Protein AF-A0A972IMA6-F1 (afdb_monomer_lite)

Sequence (79 aa):
MLIIARTMYILGGFLILGSLAVHIYARIWLRPRNDAELDEVYYEFEDEDPGYARYSRWLKATTAAGALGLLLMFMAVAI

Structure (mmCIF, N/CA/C/O backbone):
data_AF-A0A972IMA6-F1
#
_entry.id   AF-A0A972IMA6-F1
#
loop_
_atom_site.group_PDB
_atom_site.id
_atom_site.type_symbol
_atom_site.label_atom_id
_atom_site.label_alt_id
_atom_site.label_comp_id
_atom_site.label_asym_id
_atom_site.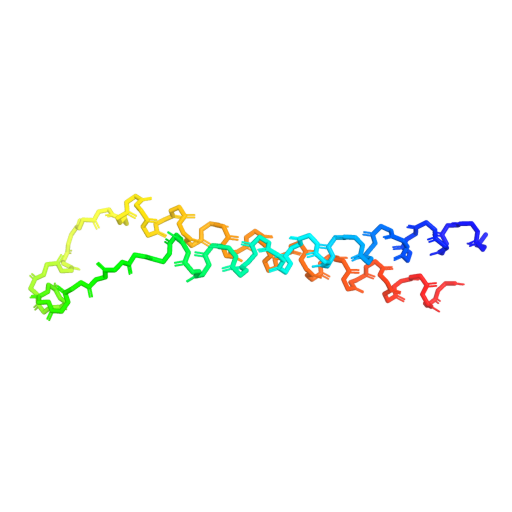label_entity_id
_atom_site.label_seq_id
_atom_site.pdbx_PDB_ins_code
_atom_site.Cartn_x
_atom_site.Cartn_y
_atom_site.Cartn_z
_atom_site.occupancy
_atom_site.B_iso_or_equiv
_atom_site.auth_seq_id
_atom_site.auth_comp_id
_atom_site.auth_asym_id
_atom_site.auth_atom_id
_atom_site.pdbx_PDB_model_num
ATOM 1 N N . MET A 1 1 ? 21.665 -3.426 -14.334 1.00 71.38 1 MET A N 1
ATOM 2 C CA . MET A 1 1 ? 20.451 -2.621 -14.591 1.00 71.38 1 MET A CA 1
ATOM 3 C C . MET A 1 1 ? 19.191 -3.476 -14.635 1.00 71.38 1 MET A C 1
ATOM 5 O O . MET A 1 1 ? 18.389 -3.361 -13.722 1.00 71.38 1 MET A O 1
ATOM 9 N N . LEU A 1 2 ? 19.067 -4.421 -15.578 1.00 84.88 2 LEU A N 1
ATOM 10 C CA . LEU A 1 2 ? 17.840 -5.214 -15.780 1.00 84.88 2 LEU A CA 1
ATOM 11 C C . LEU A 1 2 ? 17.324 -5.965 -14.532 1.00 84.88 2 LEU A C 1
ATOM 13 O O . LEU A 1 2 ? 16.122 -6.015 -14.293 1.00 84.88 2 LEU A O 1
ATOM 17 N N . ILE A 1 3 ? 18.220 -6.552 -13.730 1.00 93.00 3 ILE A N 1
ATOM 18 C CA . ILE A 1 3 ? 17.837 -7.293 -12.514 1.00 93.00 3 ILE A CA 1
ATOM 19 C C . ILE A 1 3 ? 17.262 -6.345 -11.454 1.00 93.00 3 ILE A C 1
ATOM 21 O O . ILE A 1 3 ? 16.237 -6.652 -10.861 1.00 93.00 3 ILE A O 1
ATOM 25 N N . ILE A 1 4 ? 17.882 -5.177 -11.257 1.00 93.81 4 ILE A N 1
ATOM 26 C CA . ILE A 1 4 ? 17.445 -4.177 -10.271 1.00 93.81 4 ILE A CA 1
ATOM 27 C C . ILE A 1 4 ? 16.058 -3.647 -10.650 1.00 93.81 4 ILE A C 1
ATOM 29 O O . ILE A 1 4 ? 15.155 -3.680 -9.819 1.00 93.81 4 ILE A O 1
ATOM 33 N N . ALA A 1 5 ? 15.864 -3.269 -11.917 1.00 93.88 5 ALA A N 1
ATOM 34 C CA . ALA A 1 5 ? 14.571 -2.819 -12.428 1.00 93.88 5 ALA A CA 1
ATOM 35 C C . ALA A 1 5 ? 13.475 -3.887 -12.247 1.00 93.88 5 ALA A C 1
ATOM 37 O O . ALA A 1 5 ? 12.402 -3.596 -11.724 1.00 93.88 5 ALA A O 1
ATOM 38 N N . ARG A 1 6 ? 13.757 -5.156 -12.583 1.00 95.75 6 ARG A N 1
ATOM 39 C CA . ARG A 1 6 ? 12.807 -6.265 -12.370 1.00 95.75 6 ARG A CA 1
ATOM 40 C C . ARG A 1 6 ? 12.442 -6.441 -10.899 1.00 95.75 6 ARG A C 1
ATOM 42 O O . ARG A 1 6 ? 11.263 -6.572 -10.584 1.00 95.75 6 ARG A O 1
ATOM 49 N N . THR A 1 7 ? 13.425 -6.414 -10.002 1.00 96.69 7 THR A N 1
ATOM 50 C CA . THR A 1 7 ? 13.181 -6.532 -8.559 1.00 96.69 7 THR A CA 1
ATOM 51 C C . THR A 1 7 ? 12.320 -5.379 -8.047 1.00 96.69 7 THR A C 1
ATOM 53 O O . THR A 1 7 ? 11.356 -5.618 -7.325 1.00 96.69 7 THR A O 1
ATOM 56 N N . MET A 1 8 ? 12.611 -4.142 -8.457 1.00 96.62 8 MET A N 1
ATOM 57 C CA . MET A 1 8 ? 11.826 -2.962 -8.080 1.00 96.62 8 MET A CA 1
ATOM 58 C C . MET A 1 8 ? 10.388 -3.039 -8.595 1.00 96.62 8 MET A C 1
ATOM 60 O O . MET A 1 8 ? 9.460 -2.723 -7.855 1.00 96.62 8 MET A O 1
ATOM 64 N N . TYR A 1 9 ? 10.195 -3.516 -9.825 1.00 96.06 9 TYR A N 1
ATOM 65 C CA . TYR A 1 9 ? 8.869 -3.688 -10.413 1.00 96.06 9 TYR A CA 1
ATOM 66 C C . TYR A 1 9 ? 8.037 -4.729 -9.653 1.00 96.06 9 TYR A C 1
ATOM 68 O O . TYR A 1 9 ? 6.884 -4.473 -9.309 1.00 96.06 9 TYR A O 1
ATOM 76 N N . ILE A 1 10 ? 8.637 -5.881 -9.334 1.00 97.50 10 ILE A N 1
ATOM 77 C CA . ILE A 1 10 ? 7.975 -6.957 -8.584 1.00 97.50 10 ILE A CA 1
ATOM 78 C C . ILE A 1 10 ? 7.619 -6.481 -7.171 1.00 97.50 10 ILE A C 1
ATOM 80 O O . ILE A 1 10 ? 6.468 -6.603 -6.752 1.00 97.50 10 ILE A O 1
ATOM 84 N N . LEU A 1 11 ? 8.582 -5.902 -6.445 1.00 97.69 11 LEU A N 1
ATOM 85 C CA . LEU A 1 11 ? 8.358 -5.409 -5.085 1.00 97.69 11 LEU A CA 1
ATOM 86 C C . LEU A 1 11 ? 7.322 -4.285 -5.052 1.00 97.69 11 LEU A C 1
ATOM 88 O O . LEU A 1 11 ? 6.420 -4.325 -4.221 1.00 97.69 11 LEU A O 1
ATOM 92 N N . GLY A 1 12 ? 7.414 -3.318 -5.968 1.00 97.06 12 GLY A N 1
ATOM 93 C CA . GLY A 1 12 ? 6.457 -2.221 -6.070 1.00 97.06 12 GLY A CA 1
ATOM 94 C C . GLY A 1 12 ? 5.039 -2.719 -6.346 1.00 97.06 12 GLY A C 1
ATOM 95 O O . GLY A 1 12 ? 4.107 -2.307 -5.659 1.00 97.06 12 GLY A O 1
ATOM 96 N N . GLY A 1 13 ? 4.882 -3.681 -7.262 1.00 96.81 13 GLY A N 1
ATOM 97 C CA . GLY A 1 13 ? 3.592 -4.310 -7.550 1.00 96.81 13 GLY A CA 1
ATOM 98 C C . GLY A 1 13 ? 2.978 -4.994 -6.325 1.00 96.81 13 GLY A C 1
ATOM 99 O O . GLY A 1 13 ? 1.822 -4.731 -5.987 1.00 96.81 13 GLY A O 1
ATOM 100 N N . PHE A 1 14 ? 3.751 -5.815 -5.607 1.00 97.94 14 PHE A N 1
ATOM 101 C CA . PHE A 1 14 ? 3.275 -6.444 -4.369 1.00 97.94 14 PHE A CA 1
ATOM 102 C C . PHE A 1 14 ? 2.936 -5.424 -3.282 1.00 97.94 14 PHE A C 1
ATOM 104 O O . PHE A 1 14 ? 1.939 -5.593 -2.581 1.00 97.94 14 PHE A O 1
ATOM 111 N N . LEU A 1 15 ? 3.727 -4.356 -3.156 1.00 97.19 15 LEU A N 1
ATOM 112 C CA . LEU A 1 15 ? 3.486 -3.300 -2.178 1.00 97.19 15 LEU A CA 1
ATOM 113 C C . LEU A 1 15 ? 2.169 -2.569 -2.470 1.00 97.19 15 LEU A C 1
ATOM 115 O O . LEU A 1 15 ? 1.384 -2.344 -1.552 1.00 97.19 15 LEU A O 1
ATOM 119 N N . ILE A 1 16 ? 1.882 -2.270 -3.741 1.00 97.69 16 ILE A N 1
ATOM 120 C CA . ILE A 1 16 ? 0.612 -1.661 -4.158 1.00 97.69 16 ILE A CA 1
ATOM 121 C C . ILE A 1 16 ? -0.548 -2.604 -3.851 1.00 97.69 16 ILE A C 1
ATOM 123 O O . ILE A 1 16 ? -1.474 -2.202 -3.150 1.00 97.69 16 ILE A O 1
ATOM 127 N N . LEU A 1 17 ? -0.496 -3.855 -4.316 1.00 98.12 17 LEU A N 1
ATOM 128 C CA . LEU A 1 17 ? -1.582 -4.820 -4.117 1.00 98.12 17 LEU A CA 1
ATOM 129 C C . LEU A 1 17 ? -1.851 -5.079 -2.630 1.00 98.12 17 LEU A C 1
ATOM 131 O O . LEU A 1 17 ? -2.999 -5.026 -2.188 1.00 98.12 17 LEU A O 1
ATOM 135 N N . GLY A 1 18 ? -0.791 -5.295 -1.848 1.00 97.69 18 GLY A N 1
ATOM 136 C CA . GLY A 1 18 ? -0.877 -5.469 -0.402 1.00 97.69 18 GLY A CA 1
ATOM 137 C C . GLY A 1 18 ? -1.447 -4.231 0.286 1.00 97.69 18 GLY A C 1
ATOM 138 O O . GLY A 1 18 ? -2.374 -4.343 1.086 1.00 97.69 18 GLY A O 1
ATOM 139 N N . SER A 1 19 ? -0.957 -3.038 -0.070 1.00 96.19 19 SER A N 1
ATOM 140 C CA . SER A 1 19 ? -1.466 -1.781 0.484 1.00 96.19 19 SER A CA 1
ATOM 141 C C . SER A 1 19 ? -2.942 -1.568 0.171 1.00 96.19 19 SER A C 1
ATOM 143 O O . SER A 1 19 ? -3.690 -1.183 1.062 1.00 96.19 19 SER A O 1
ATOM 145 N N . LEU A 1 20 ? -3.382 -1.881 -1.051 1.00 97.31 20 LEU A N 1
ATOM 146 C CA . LEU A 1 20 ? -4.761 -1.716 -1.492 1.00 97.31 20 LEU A CA 1
ATOM 147 C C . LEU A 1 20 ? -5.687 -2.672 -0.743 1.00 97.31 20 LEU A C 1
ATOM 149 O O . LEU A 1 20 ? -6.720 -2.245 -0.232 1.00 97.31 20 LEU A O 1
ATOM 153 N N . ALA A 1 21 ? -5.298 -3.943 -0.621 1.00 97.25 21 ALA A N 1
ATOM 154 C CA . ALA A 1 21 ? -6.054 -4.935 0.134 1.00 97.25 21 ALA A CA 1
ATOM 155 C C . ALA A 1 21 ? -6.222 -4.513 1.603 1.00 97.25 21 ALA A C 1
ATOM 157 O O . ALA A 1 21 ? -7.339 -4.509 2.123 1.00 97.25 21 ALA A O 1
ATOM 158 N N . VAL A 1 22 ? -5.136 -4.080 2.256 1.00 96.19 22 VAL A N 1
ATOM 159 C CA . VAL A 1 22 ? -5.184 -3.604 3.648 1.00 96.19 22 VAL A CA 1
ATOM 160 C C . VAL A 1 22 ? -5.959 -2.288 3.763 1.00 96.19 22 VAL A C 1
ATOM 162 O O . VAL A 1 22 ? -6.692 -2.103 4.730 1.00 96.19 22 VAL A O 1
ATOM 1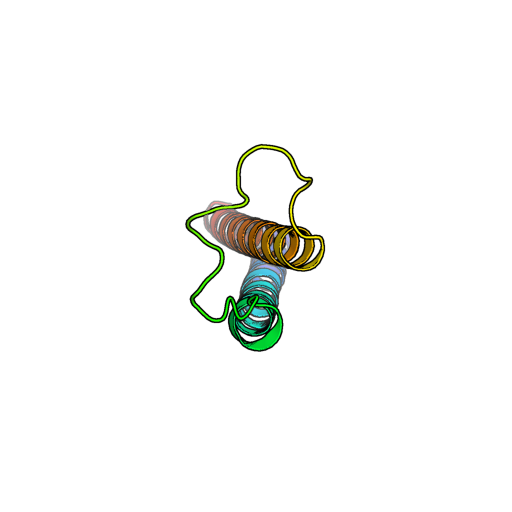65 N N . HIS A 1 23 ? -5.865 -1.386 2.784 1.00 95.94 23 HIS A N 1
ATOM 166 C CA . HIS A 1 23 ? -6.609 -0.124 2.777 1.00 95.94 23 HIS A CA 1
ATOM 167 C C . HIS A 1 23 ? -8.118 -0.365 2.691 1.00 95.94 23 HIS A C 1
ATOM 169 O O . HIS A 1 23 ? -8.890 0.227 3.446 1.00 95.94 23 HIS A O 1
ATOM 175 N N . ILE A 1 24 ? -8.540 -1.271 1.805 1.00 95.56 24 ILE A N 1
ATOM 176 C CA . ILE A 1 24 ? -9.939 -1.689 1.676 1.00 95.56 24 ILE A CA 1
ATOM 177 C C . ILE A 1 24 ? -10.400 -2.370 2.966 1.00 95.56 24 ILE A C 1
ATOM 179 O O . ILE A 1 24 ? -11.455 -2.019 3.492 1.00 95.56 24 ILE A O 1
ATOM 183 N N . TYR A 1 25 ? -9.595 -3.284 3.518 1.00 94.31 25 TYR A N 1
ATOM 184 C CA . TYR A 1 25 ? -9.891 -3.922 4.799 1.00 94.31 25 TYR A CA 1
ATOM 185 C C . TYR A 1 25 ? -10.093 -2.884 5.909 1.00 94.31 25 TYR A C 1
ATOM 187 O O . TYR A 1 25 ? -11.121 -2.900 6.583 1.00 94.31 25 TYR A O 1
ATOM 195 N N . ALA A 1 26 ? -9.175 -1.926 6.051 1.00 92.06 26 ALA A N 1
ATOM 196 C CA . ALA A 1 26 ? -9.290 -0.860 7.038 1.00 92.06 26 ALA A CA 1
ATOM 197 C C . ALA A 1 26 ? -10.567 -0.034 6.831 1.00 92.06 26 ALA A C 1
ATOM 199 O O . ALA A 1 26 ? -11.274 0.262 7.789 1.00 92.06 26 ALA A O 1
ATOM 200 N N . ARG A 1 27 ? -10.915 0.291 5.583 1.00 90.44 27 ARG A N 1
ATOM 201 C CA . ARG A 1 27 ? -12.090 1.111 5.261 1.00 90.44 27 ARG A CA 1
ATOM 202 C C . ARG A 1 27 ? -13.428 0.397 5.464 1.00 90.44 27 ARG A C 1
ATOM 204 O O . ARG A 1 27 ? -14.420 1.068 5.730 1.00 90.44 27 ARG A O 1
ATOM 211 N N . ILE A 1 28 ? -13.467 -0.928 5.351 1.00 91.75 28 ILE A N 1
ATOM 212 C CA . ILE A 1 28 ? -14.693 -1.712 5.560 1.00 91.75 28 ILE A CA 1
ATOM 213 C C . ILE A 1 28 ? -14.839 -2.122 7.028 1.00 91.75 28 ILE A C 1
ATOM 215 O O . ILE A 1 28 ? -15.922 -2.002 7.590 1.00 91.75 28 ILE A O 1
ATOM 219 N N . TRP A 1 29 ? -13.756 -2.594 7.647 1.00 88.25 29 TRP A N 1
ATOM 220 C CA . TRP A 1 29 ? -13.805 -3.269 8.947 1.00 88.25 29 TRP A CA 1
ATOM 221 C C . TRP A 1 29 ? -13.361 -2.396 10.115 1.00 88.25 29 TRP A C 1
ATOM 223 O O . TRP A 1 29 ? -13.833 -2.591 11.229 1.00 88.25 29 TRP A O 1
ATOM 233 N N . LEU A 1 30 ? -12.448 -1.449 9.883 1.00 82.31 30 LEU A N 1
ATOM 234 C CA . LE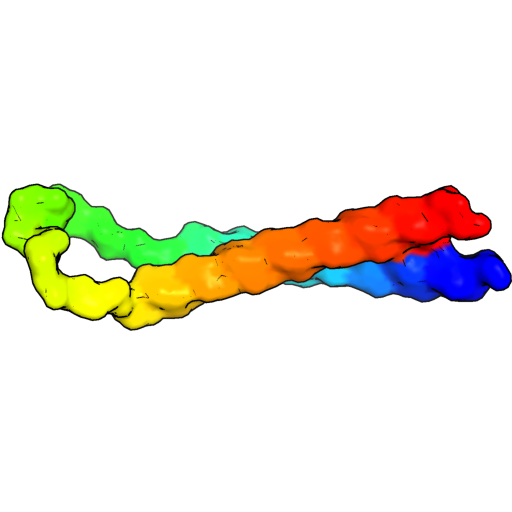U A 1 30 ? -11.916 -0.572 10.933 1.00 82.31 30 LEU A CA 1
ATOM 235 C C . LEU A 1 30 ? -12.556 0.816 10.923 1.00 82.31 30 LEU A C 1
ATOM 237 O O . LEU A 1 30 ? -12.214 1.626 11.780 1.00 82.31 30 LEU A O 1
ATOM 241 N N . ARG A 1 31 ? -13.453 1.104 9.969 1.00 80.81 31 ARG A N 1
ATOM 242 C CA . ARG A 1 31 ? -14.174 2.376 9.923 1.00 80.81 31 ARG A CA 1
ATOM 243 C C . ARG A 1 31 ? -15.022 2.505 11.193 1.00 80.81 31 ARG A C 1
ATOM 245 O O . ARG A 1 31 ? -15.921 1.682 11.379 1.00 80.81 31 ARG A O 1
ATOM 252 N N . PRO A 1 32 ? -14.783 3.524 12.035 1.00 72.56 32 PRO A N 1
ATOM 253 C CA . PRO A 1 32 ? -15.636 3.781 13.185 1.00 72.56 32 PRO A CA 1
ATOM 254 C C . PRO A 1 32 ? -17.064 4.040 12.693 1.00 72.56 32 PRO A C 1
ATOM 256 O O . PRO A 1 32 ? -17.286 4.897 11.832 1.00 72.56 32 PRO A O 1
ATOM 259 N N . ARG A 1 33 ? -18.025 3.241 13.166 1.00 69.50 33 ARG A N 1
ATOM 260 C CA . ARG A 1 33 ? -19.454 3.514 12.990 1.00 69.50 33 ARG A CA 1
ATOM 261 C C . ARG A 1 33 ? -19.820 4.585 14.011 1.00 69.50 33 ARG A C 1
ATOM 263 O O . ARG A 1 33 ? -20.107 4.265 15.156 1.00 69.50 33 ARG A O 1
ATOM 270 N N . ASN A 1 34 ? -19.739 5.846 13.602 1.00 59.25 34 ASN A N 1
ATOM 271 C CA . ASN A 1 34 ? -20.362 6.928 14.351 1.00 59.25 34 ASN A CA 1
ATOM 272 C C . ASN A 1 34 ? -21.860 6.868 14.056 1.00 59.25 34 ASN A C 1
ATOM 274 O O . ASN A 1 34 ? -22.314 7.371 13.027 1.00 59.25 34 ASN A O 1
ATOM 278 N N . ASP A 1 35 ? -22.615 6.218 14.933 1.00 52.22 35 ASP A N 1
ATOM 279 C CA . ASP A 1 35 ? -24.066 6.351 14.957 1.00 52.22 35 ASP A CA 1
ATOM 280 C C . ASP A 1 35 ? -24.407 7.766 15.491 1.00 52.22 35 ASP A C 1
ATOM 282 O O . ASP A 1 35 ? -24.477 8.028 16.685 1.00 52.22 35 ASP A O 1
ATOM 286 N N . ALA A 1 36 ? -24.479 8.706 14.547 1.00 54.22 36 ALA A N 1
ATOM 287 C CA . ALA A 1 36 ? -25.463 9.781 14.367 1.00 54.22 36 ALA A CA 1
ATOM 288 C C . ALA A 1 36 ? -25.821 10.853 15.436 1.00 54.22 36 ALA A C 1
ATOM 290 O O . ALA A 1 36 ? -26.587 11.730 15.055 1.00 54.22 36 ALA A O 1
ATOM 291 N N . GLU A 1 37 ? -25.320 10.907 16.678 1.00 48.06 37 GLU A N 1
ATOM 292 C CA . GLU A 1 37 ? -25.866 11.908 17.648 1.00 48.06 37 GLU A CA 1
ATOM 293 C C . GLU A 1 37 ? -24.861 12.685 18.526 1.00 48.06 37 GLU A C 1
ATOM 295 O O . GLU A 1 37 ? -25.264 13.494 19.357 1.00 48.06 37 GLU A O 1
ATOM 300 N N . LEU A 1 38 ? -23.55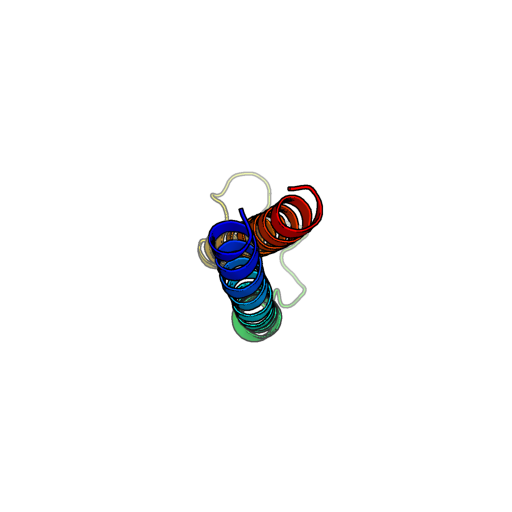0 12.499 18.341 1.00 46.41 38 LEU A N 1
ATOM 301 C CA . LEU A 1 38 ? -22.516 13.084 19.221 1.00 46.41 38 LEU A CA 1
ATOM 302 C C . LEU A 1 38 ? -21.629 14.157 18.563 1.00 46.41 38 LEU A C 1
ATOM 304 O O . LEU A 1 38 ? -20.787 14.740 19.244 1.00 46.41 38 LEU A O 1
ATOM 308 N N . ASP A 1 39 ? -21.841 14.455 17.277 1.00 52.72 39 ASP A N 1
ATOM 309 C CA . ASP A 1 39 ? -21.077 15.476 16.536 1.00 52.72 39 ASP A CA 1
ATOM 310 C C . ASP A 1 39 ? -21.381 16.923 16.986 1.00 52.72 39 ASP A C 1
ATOM 312 O O . ASP A 1 39 ? -20.657 17.837 16.603 1.00 52.72 39 ASP A O 1
ATOM 316 N N . GLU A 1 40 ? -22.406 17.163 17.815 1.00 51.25 40 GLU A N 1
ATOM 317 C CA . GLU A 1 40 ? -22.828 18.533 18.163 1.00 51.25 40 GLU A CA 1
ATOM 318 C C . GLU A 1 40 ? -22.467 19.015 19.581 1.00 51.25 40 GLU A C 1
ATOM 320 O O . GLU A 1 40 ? -22.598 20.210 19.835 1.00 51.25 40 GLU A O 1
ATOM 325 N N . VAL A 1 41 ? -21.994 18.169 20.513 1.00 49.84 41 VAL A N 1
ATOM 326 C CA . VAL A 1 41 ? -21.882 18.597 21.937 1.00 49.84 41 VAL A CA 1
ATOM 327 C C . VAL A 1 41 ? -20.531 18.327 22.623 1.00 49.84 41 VAL A C 1
ATOM 329 O O . VAL A 1 41 ? -20.230 18.988 23.611 1.00 49.84 41 VAL A O 1
ATOM 332 N N . TYR A 1 42 ? -19.668 17.434 22.124 1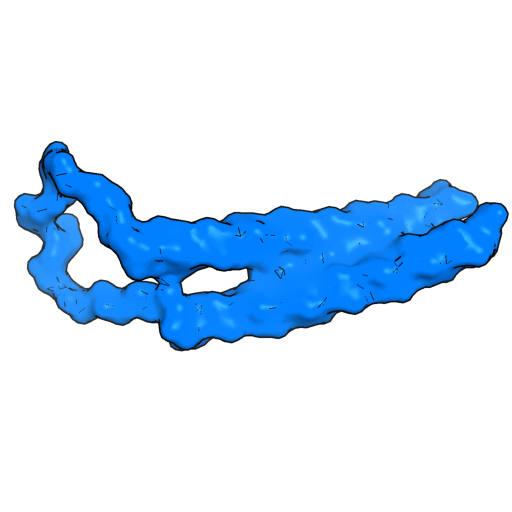.00 49.31 42 TYR A N 1
ATOM 333 C CA . TYR A 1 42 ? -18.518 16.935 22.911 1.00 49.31 42 TYR A CA 1
ATOM 334 C C . TYR A 1 42 ? -17.128 17.125 22.276 1.00 49.31 42 TYR A C 1
ATOM 336 O O . TYR A 1 42 ? -16.192 16.401 22.601 1.00 49.31 42 TYR A O 1
ATOM 344 N N . TYR A 1 43 ? -16.950 18.107 21.389 1.00 53.22 43 TYR A N 1
ATOM 345 C CA . TYR A 1 43 ? -15.658 18.340 20.718 1.00 53.22 43 TYR A CA 1
ATOM 346 C C . TYR A 1 43 ? -14.751 19.377 21.403 1.00 53.22 43 TYR A C 1
ATOM 348 O O . TYR A 1 43 ? -13.806 19.859 20.783 1.00 53.22 43 TYR A O 1
ATOM 356 N N . GLU A 1 44 ? -15.016 19.774 22.653 1.00 53.38 44 GLU A N 1
ATOM 357 C CA . GLU A 1 44 ? -14.257 20.891 23.231 1.00 53.38 44 GLU A CA 1
ATOM 358 C C . GLU A 1 44 ? -12.930 20.479 23.903 1.00 53.38 44 GLU A C 1
ATOM 360 O O . GLU A 1 44 ? -12.030 21.314 23.922 1.00 53.38 44 GLU A O 1
ATOM 365 N N . PHE A 1 45 ? -12.718 19.227 24.371 1.00 60.59 45 PHE A N 1
ATOM 366 C CA . PHE A 1 45 ? -11.505 18.923 25.175 1.00 60.59 45 PHE A CA 1
ATOM 367 C C . PHE A 1 45 ? -10.857 17.509 25.177 1.00 60.59 45 PHE A C 1
ATOM 369 O O . PHE A 1 45 ? -9.838 17.373 25.851 1.00 60.59 45 PHE A O 1
ATOM 376 N N . GLU A 1 46 ? -11.319 16.463 24.477 1.00 56.66 46 GLU A N 1
ATOM 377 C CA . GLU A 1 46 ? -10.819 15.085 24.732 1.00 56.66 46 GLU A CA 1
ATOM 378 C C . GLU A 1 46 ? -10.020 14.435 23.587 1.00 56.66 46 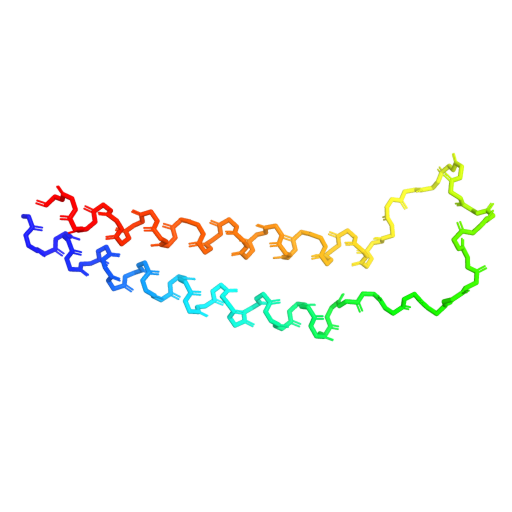GLU A C 1
ATOM 380 O O . GLU A 1 46 ? -10.318 14.599 22.406 1.00 56.66 46 GLU A O 1
ATOM 385 N N . ASP A 1 47 ? -8.966 13.713 23.982 1.00 62.16 47 ASP A N 1
ATOM 386 C CA . ASP A 1 47 ? -8.032 12.950 23.152 1.00 62.16 47 ASP A CA 1
ATOM 387 C C . ASP A 1 47 ? -8.707 12.187 21.994 1.00 62.16 47 ASP A C 1
ATOM 389 O O . ASP A 1 47 ? -9.787 11.619 22.143 1.00 62.16 47 ASP A O 1
ATOM 393 N N . GLU A 1 48 ? -8.035 12.139 20.834 1.00 63.06 48 GLU A N 1
ATOM 394 C CA . GLU A 1 48 ? -8.510 11.437 19.630 1.00 63.06 48 GLU A CA 1
ATOM 395 C C . GLU A 1 48 ? -8.986 10.017 19.989 1.00 63.06 48 GLU A C 1
ATOM 397 O O . GLU A 1 48 ? -8.195 9.226 20.516 1.00 63.06 48 GLU A O 1
ATOM 402 N N . ASP A 1 49 ? -10.258 9.690 19.692 1.00 73.00 49 ASP A N 1
ATOM 403 C CA . ASP A 1 49 ? -10.834 8.370 19.984 1.00 73.00 49 ASP A CA 1
ATOM 404 C C . ASP A 1 49 ? -9.848 7.274 19.542 1.00 73.00 49 ASP A C 1
ATOM 406 O O . ASP A 1 49 ? -9.411 7.259 18.383 1.00 73.00 49 ASP A O 1
ATOM 410 N N . PRO A 1 50 ? -9.451 6.348 20.431 1.00 77.12 50 PRO A N 1
ATOM 411 C CA . PRO A 1 50 ? -8.386 5.396 20.134 1.00 77.12 50 PRO A CA 1
ATOM 412 C C . PRO A 1 50 ? -8.731 4.482 18.945 1.00 77.12 50 PRO A C 1
ATOM 414 O O . PRO A 1 50 ? -7.830 3.993 18.249 1.00 77.12 50 PRO A O 1
ATOM 417 N N . GLY A 1 51 ? -10.021 4.260 18.674 1.00 78.88 51 GLY A N 1
ATOM 418 C CA . GLY A 1 51 ? -10.512 3.575 17.483 1.00 78.88 51 GLY A CA 1
ATOM 419 C C . GLY A 1 51 ? -10.281 4.392 16.213 1.00 78.88 51 GLY A C 1
ATOM 420 O O . GLY A 1 51 ? -9.715 3.863 15.248 1.00 78.88 51 GLY A O 1
ATOM 421 N N . TYR A 1 52 ? -10.637 5.676 16.233 1.00 82.19 52 TYR A N 1
ATOM 422 C CA . TYR A 1 52 ? -10.391 6.619 15.143 1.00 82.19 52 TYR A CA 1
ATOM 423 C C . TYR A 1 52 ? -8.894 6.840 14.888 1.00 82.19 52 TYR A C 1
ATOM 425 O O . TYR A 1 52 ? -8.451 6.735 13.743 1.00 82.19 52 TYR A O 1
ATOM 433 N N . ALA A 1 53 ? -8.083 7.018 15.933 1.00 84.12 53 ALA A N 1
ATOM 434 C CA . ALA A 1 53 ? -6.632 7.163 15.828 1.00 84.12 53 ALA A CA 1
ATOM 435 C C . ALA A 1 53 ? -5.980 5.921 15.193 1.00 84.12 53 ALA A C 1
ATOM 437 O O . ALA A 1 53 ? -5.090 6.016 14.343 1.00 84.12 53 ALA A O 1
ATOM 438 N N . ARG A 1 54 ? -6.426 4.715 15.567 1.00 85.69 54 ARG A N 1
ATOM 439 C CA . ARG A 1 54 ? -5.948 3.467 14.954 1.00 85.69 54 ARG A CA 1
ATOM 440 C C . ARG A 1 54 ? -6.377 3.362 13.491 1.00 85.69 54 ARG A C 1
ATOM 442 O O . ARG A 1 54 ? -5.550 3.013 12.648 1.00 85.69 54 ARG A O 1
ATOM 449 N N . TYR A 1 55 ? -7.636 3.665 13.182 1.00 87.69 55 TYR A N 1
ATOM 450 C CA . TYR A 1 55 ? -8.148 3.690 11.810 1.00 87.69 55 TYR A CA 1
ATOM 451 C C . TYR A 1 55 ? -7.361 4.672 10.933 1.00 87.69 55 TYR A C 1
ATOM 453 O O . TYR A 1 55 ? -6.880 4.303 9.857 1.00 87.69 55 TYR A O 1
ATOM 461 N N . SER A 1 56 ? -7.141 5.894 11.423 1.00 88.62 56 SER A N 1
ATOM 462 C CA . SER A 1 56 ? -6.421 6.946 10.710 1.00 88.62 56 SER A CA 1
ATOM 463 C C . SER A 1 56 ? -4.958 6.563 10.457 1.00 88.62 56 SER A C 1
ATOM 465 O O . SER A 1 56 ? -4.457 6.759 9.346 1.00 88.62 56 SER A O 1
ATOM 467 N N . ARG A 1 57 ? -4.283 5.925 11.426 1.00 91.50 57 ARG A N 1
ATOM 468 C CA . ARG A 1 57 ? -2.928 5.372 11.248 1.00 91.50 57 ARG A CA 1
ATOM 469 C C . ARG A 1 57 ? -2.874 4.309 10.151 1.00 91.50 57 ARG A C 1
ATOM 471 O O . ARG A 1 57 ? -1.987 4.384 9.304 1.00 91.50 57 ARG A O 1
ATOM 478 N N . TRP A 1 58 ? -3.813 3.359 10.118 1.00 93.19 58 TRP A N 1
ATOM 479 C CA . TRP A 1 58 ? -3.856 2.325 9.073 1.00 93.19 58 TRP A CA 1
ATOM 480 C C . TRP A 1 58 ? -4.090 2.911 7.680 1.00 93.19 58 TRP A C 1
ATOM 482 O O . TRP A 1 58 ? -3.418 2.516 6.724 1.00 93.19 58 TRP A O 1
ATOM 492 N N . LEU A 1 59 ? -4.987 3.890 7.552 1.00 93.56 59 LEU A N 1
ATOM 493 C CA . LEU A 1 59 ? -5.209 4.573 6.278 1.00 93.56 59 LEU A CA 1
ATOM 494 C C . LEU A 1 59 ? -3.966 5.336 5.811 1.00 93.56 59 LEU A C 1
ATOM 496 O O . LEU A 1 59 ? -3.576 5.209 4.651 1.00 93.56 59 LEU A O 1
ATOM 500 N N . LYS A 1 60 ? -3.315 6.093 6.702 1.00 95.88 60 LYS A N 1
ATOM 501 C CA . LYS A 1 60 ? -2.075 6.819 6.384 1.00 95.88 60 LYS A CA 1
ATOM 502 C C . LYS A 1 60 ? -0.962 5.854 5.971 1.00 95.88 60 LYS A C 1
ATOM 504 O O . LYS A 1 60 ? -0.338 6.060 4.935 1.00 95.88 60 LYS A O 1
ATOM 509 N N . ALA A 1 61 ? -0.761 4.776 6.731 1.00 96.25 61 ALA A N 1
ATOM 510 C CA . ALA A 1 61 ? 0.277 3.784 6.461 1.00 96.25 61 ALA A CA 1
ATOM 511 C C . ALA A 1 61 ? 0.068 3.076 5.115 1.00 96.25 61 ALA A C 1
ATOM 513 O O . ALA A 1 61 ? 0.995 2.989 4.315 1.00 96.25 61 ALA A O 1
ATOM 514 N N . THR A 1 62 ? -1.153 2.618 4.829 1.00 96.94 62 THR A N 1
ATOM 515 C CA . THR A 1 62 ? -1.472 1.960 3.550 1.00 96.94 62 THR A CA 1
ATOM 516 C C . THR A 1 62 ? -1.357 2.914 2.367 1.00 96.94 62 THR A C 1
ATOM 518 O O . THR A 1 62 ? -0.842 2.528 1.324 1.00 96.94 62 THR A O 1
ATOM 521 N N . THR A 1 63 ? -1.741 4.180 2.533 1.00 96.94 63 THR A N 1
ATOM 522 C CA . THR A 1 63 ? -1.591 5.193 1.478 1.00 96.94 63 THR A CA 1
ATOM 523 C C . THR A 1 63 ? -0.115 5.481 1.193 1.00 96.94 63 THR A C 1
ATOM 525 O O . THR A 1 63 ? 0.300 5.488 0.036 1.00 96.94 63 THR A O 1
ATOM 528 N N . ALA A 1 64 ? 0.700 5.654 2.240 1.00 98.12 64 ALA A N 1
ATOM 529 C CA . ALA A 1 64 ? 2.141 5.850 2.104 1.00 98.12 64 ALA A CA 1
ATOM 530 C C . ALA A 1 64 ? 2.826 4.631 1.466 1.00 98.12 64 ALA A C 1
ATOM 532 O O . ALA A 1 64 ? 3.646 4.791 0.565 1.00 98.12 64 ALA A O 1
ATOM 533 N N . ALA A 1 65 ? 2.451 3.414 1.872 1.00 97.62 65 ALA A N 1
ATOM 534 C CA . ALA A 1 65 ? 2.942 2.184 1.259 1.00 97.62 65 ALA A CA 1
ATOM 535 C C . ALA A 1 65 ? 2.562 2.102 -0.227 1.00 97.62 65 ALA A C 1
ATOM 537 O O . ALA A 1 65 ? 3.427 1.858 -1.060 1.00 97.62 65 ALA A O 1
ATOM 538 N N . GLY A 1 66 ? 1.310 2.383 -0.594 1.00 98.00 66 GLY A N 1
ATOM 539 C CA . GLY A 1 66 ? 0.896 2.415 -1.999 1.00 98.00 66 GLY A CA 1
ATOM 540 C C . GLY A 1 66 ? 1.691 3.431 -2.827 1.00 98.00 66 GLY A C 1
ATOM 541 O O . GLY A 1 66 ? 2.169 3.104 -3.913 1.00 98.00 66 GLY A O 1
ATOM 542 N N . ALA A 1 67 ? 1.916 4.633 -2.286 1.00 98.06 67 ALA A N 1
ATOM 543 C CA . ALA A 1 67 ? 2.730 5.665 -2.930 1.00 98.06 67 ALA A CA 1
ATOM 544 C C . ALA A 1 67 ? 4.195 5.232 -3.116 1.00 98.06 67 ALA A C 1
ATOM 546 O O . ALA A 1 67 ? 4.761 5.427 -4.191 1.00 98.06 67 ALA A O 1
ATOM 547 N N . LEU A 1 68 ? 4.797 4.591 -2.109 1.00 98.19 68 LEU A N 1
ATOM 548 C CA . LEU A 1 68 ? 6.140 4.010 -2.221 1.00 98.19 68 LEU A CA 1
ATOM 549 C C . LEU A 1 68 ? 6.202 2.922 -3.299 1.00 98.19 68 LEU A C 1
ATOM 551 O O . LEU A 1 68 ? 7.189 2.829 -4.024 1.00 98.19 68 LEU A O 1
ATOM 555 N N . GLY A 1 69 ? 5.147 2.123 -3.438 1.00 97.94 69 GLY A N 1
ATOM 556 C CA . GLY A 1 69 ? 5.075 1.062 -4.439 1.00 97.94 69 GLY A CA 1
ATOM 557 C C . GLY A 1 69 ? 5.020 1.628 -5.853 1.00 97.94 69 GLY A C 1
ATOM 558 O O . GLY A 1 69 ? 5.756 1.176 -6.730 1.00 97.94 69 GLY A O 1
ATOM 559 N N . LEU A 1 70 ? 4.225 2.684 -6.051 1.00 98.00 70 LEU A N 1
ATOM 560 C CA . LEU A 1 70 ? 4.190 3.438 -7.304 1.00 98.00 70 LEU A CA 1
ATOM 561 C C . LEU A 1 70 ? 5.547 4.070 -7.622 1.00 98.00 70 LEU A C 1
ATOM 563 O O . LEU A 1 70 ? 6.010 3.971 -8.756 1.00 98.00 70 LEU A O 1
ATOM 567 N N . LEU A 1 71 ? 6.210 4.665 -6.625 1.00 98.00 71 LEU A N 1
ATOM 568 C CA . LEU A 1 71 ? 7.542 5.243 -6.794 1.00 98.00 71 LEU A CA 1
ATOM 569 C C . LEU A 1 71 ? 8.568 4.179 -7.212 1.00 98.00 71 LEU A C 1
ATOM 571 O O . LEU A 1 71 ? 9.345 4.413 -8.134 1.00 98.00 71 LEU A O 1
ATOM 575 N N . LEU A 1 72 ? 8.544 2.994 -6.594 1.00 97.25 72 LEU A N 1
ATOM 576 C CA . LEU A 1 72 ? 9.414 1.875 -6.969 1.00 97.25 72 LEU A CA 1
ATOM 577 C C . LEU A 1 72 ? 9.188 1.430 -8.417 1.00 97.25 72 LEU A C 1
ATOM 579 O O . LEU A 1 72 ? 10.155 1.247 -9.155 1.00 97.25 72 LEU A O 1
ATOM 583 N N . MET A 1 73 ? 7.929 1.286 -8.838 1.00 97.00 73 MET A N 1
ATOM 584 C CA . MET A 1 73 ? 7.607 0.906 -10.216 1.00 97.00 73 MET A CA 1
ATOM 585 C C . MET A 1 73 ? 7.999 1.994 -11.219 1.00 97.00 73 MET A C 1
ATOM 587 O O . MET A 1 73 ? 8.522 1.672 -12.281 1.00 97.00 73 MET A O 1
ATOM 591 N N . PHE A 1 74 ? 7.798 3.270 -10.884 1.00 97.19 74 PHE A N 1
ATOM 592 C CA . PHE A 1 74 ? 8.235 4.386 -11.721 1.00 97.19 74 PHE A CA 1
ATOM 593 C C . PHE A 1 74 ? 9.755 4.374 -11.913 1.00 97.19 74 PHE A C 1
ATOM 595 O O . PHE A 1 74 ? 10.241 4.418 -13.041 1.00 97.19 74 PHE A O 1
ATOM 602 N N . MET A 1 75 ? 10.509 4.230 -10.822 1.00 97.00 75 MET A N 1
ATOM 603 C CA . MET A 1 75 ? 11.969 4.160 -10.864 1.00 97.00 75 MET A CA 1
ATOM 604 C C . MET A 1 75 ? 12.473 2.945 -11.656 1.00 97.00 75 MET A C 1
ATOM 606 O O . MET A 1 75 ? 13.477 3.052 -12.352 1.00 97.00 75 MET A O 1
ATOM 610 N N . ALA A 1 76 ? 11.766 1.812 -11.601 1.00 95.75 76 ALA A N 1
ATOM 611 C CA . ALA A 1 76 ? 12.082 0.631 -12.405 1.00 95.75 76 ALA A CA 1
ATOM 612 C C . ALA A 1 76 ? 11.939 0.864 -13.918 1.00 95.75 76 ALA A C 1
ATOM 614 O O . ALA A 1 76 ? 12.594 0.183 -14.698 1.00 95.75 76 ALA A O 1
ATOM 615 N N . VAL A 1 77 ? 11.055 1.778 -14.329 1.00 95.12 77 VAL A N 1
ATOM 616 C CA . VAL A 1 77 ? 10.861 2.158 -15.737 1.00 95.12 77 VAL A CA 1
ATOM 617 C C . VAL A 1 77 ? 11.839 3.259 -16.154 1.00 95.12 77 VAL A C 1
ATOM 619 O O . VAL A 1 77 ? 12.245 3.312 -17.310 1.00 95.12 77 VAL A O 1
ATOM 622 N N . ALA A 1 78 ? 12.210 4.139 -15.224 1.00 94.56 78 ALA A N 1
ATOM 623 C CA . ALA A 1 78 ? 13.081 5.280 -15.489 1.00 94.56 78 ALA A CA 1
ATOM 624 C C . ALA A 1 78 ? 14.578 4.925 -15.608 1.00 94.56 78 ALA A C 1
ATOM 626 O O . ALA A 1 78 ? 15.335 5.729 -16.153 1.00 94.56 78 ALA A O 1
ATOM 627 N N . ILE A 1 79 ? 15.002 3.767 -15.082 1.00 89.38 79 ILE A N 1
ATOM 628 C CA . ILE A 1 79 ? 16.397 3.281 -15.058 1.00 89.38 79 ILE A CA 1
ATOM 629 C C . ILE A 1 79 ? 16.555 2.082 -15.992 1.00 89.38 79 ILE A C 1
ATOM 631 O O . ILE A 1 79 ? 17.475 2.122 -16.836 1.00 89.38 79 ILE A O 1
#

Radius of gyration: 18.12 Å; chains: 1; bounding box: 46×28×41 Å

pLDDT: mean 85.08, std 16.55, range [46.41, 98.19]

Foldseek 3Di:
DLVLLVVLLVQLVCLQVVLVVQLVCLVPPLPDPPPDDPPPDPPPDDDDDVSNVVSVVSNVVSVVSNVSSVVSNVVSVVD

Secondary structure (DSSP, 8-state):
-HHHHHHHHHHHHHHHHHHHHHHHHHHHHSS----SSSTTT--SS----HHHHHHHHHHHHHHHHHHHHHHHHHHHHH-